Protein AF-A0A959BFL3-F1 (afdb_monomer)

Structure (mmCIF, N/CA/C/O backbone):
data_AF-A0A959BFL3-F1
#
_entry.id   AF-A0A959BFL3-F1
#
loop_
_atom_site.group_PDB
_atom_site.id
_atom_site.type_symbol
_atom_site.label_atom_id
_atom_site.label_alt_id
_atom_site.label_comp_id
_atom_site.label_asym_id
_atom_site.label_entity_id
_atom_site.label_seq_id
_atom_site.pdbx_PDB_ins_code
_atom_site.Cartn_x
_atom_site.Cartn_y
_atom_site.Cartn_z
_atom_site.occupancy
_atom_site.B_iso_or_equiv
_atom_site.auth_seq_id
_atom_site.auth_comp_id
_atom_site.auth_asym_id
_atom_site.auth_atom_id
_atom_site.pdbx_PDB_model_num
ATOM 1 N N . MET A 1 1 ? -14.170 -16.012 15.780 1.00 44.41 1 MET A N 1
ATOM 2 C CA . MET A 1 1 ? -12.965 -15.524 15.076 1.00 44.41 1 MET A CA 1
ATOM 3 C C . MET A 1 1 ? -13.132 -14.021 14.871 1.00 44.41 1 MET A C 1
ATOM 5 O O . MET A 1 1 ? -14.046 -13.639 14.151 1.00 44.41 1 MET A O 1
ATOM 9 N N . LYS A 1 2 ? -12.384 -13.163 15.584 1.00 44.91 2 LYS A N 1
ATOM 10 C CA . LYS A 1 2 ? -12.471 -11.705 15.379 1.00 44.91 2 LYS A CA 1
ATOM 11 C C . LYS A 1 2 ? -11.788 -11.381 14.053 1.00 44.91 2 LYS A C 1
ATOM 13 O O . LYS A 1 2 ? -10.627 -11.719 13.863 1.00 44.91 2 LYS A O 1
ATOM 18 N N . LYS A 1 3 ? -12.539 -10.803 13.120 1.00 51.28 3 LYS A N 1
ATOM 19 C CA . LYS A 1 3 ? -11.999 -10.295 11.863 1.00 51.28 3 LYS A CA 1
ATOM 20 C C . LYS A 1 3 ? -11.407 -8.927 12.191 1.00 51.28 3 LYS A C 1
ATOM 22 O O . LYS A 1 3 ? -12.147 -7.956 12.305 1.00 51.28 3 LYS A O 1
ATOM 27 N N . ASP A 1 4 ? -10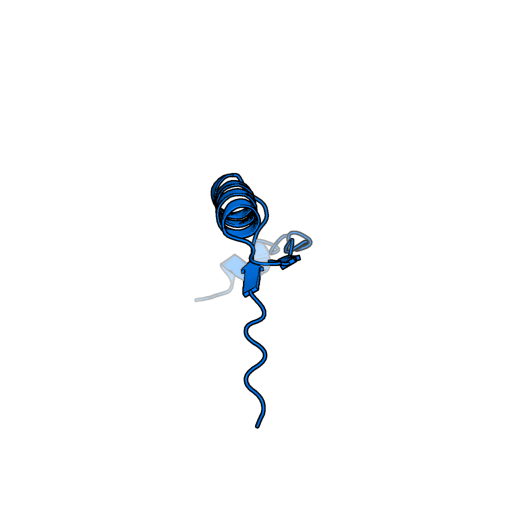.109 -8.874 12.465 1.00 66.19 4 ASP A N 1
ATOM 28 C CA . ASP A 1 4 ? -9.420 -7.591 12.558 1.00 66.19 4 ASP A CA 1
ATOM 29 C C . ASP A 1 4 ? -9.462 -6.952 11.167 1.00 66.19 4 ASP A C 1
ATOM 31 O O . ASP A 1 4 ? -8.972 -7.525 10.194 1.00 66.19 4 ASP A O 1
ATOM 35 N N . ASN A 1 5 ? -10.104 -5.785 11.053 1.00 72.38 5 ASN A N 1
ATOM 36 C CA . ASN A 1 5 ? -10.211 -5.012 9.807 1.00 72.38 5 ASN A CA 1
ATOM 37 C C . ASN A 1 5 ? -8.875 -4.318 9.469 1.00 72.38 5 ASN A C 1
ATOM 39 O O . ASN A 1 5 ? -8.822 -3.130 9.151 1.00 72.38 5 ASN A O 1
ATOM 43 N N . SER A 1 6 ? -7.775 -5.055 9.585 1.00 85.44 6 SER A N 1
ATOM 44 C CA . SER A 1 6 ? -6.431 -4.605 9.256 1.00 85.44 6 SER A CA 1
ATOM 45 C C . SER A 1 6 ? -6.234 -4.652 7.743 1.00 85.44 6 SER A C 1
ATOM 47 O O . SER A 1 6 ? -6.571 -5.639 7.091 1.00 85.44 6 SER A O 1
ATOM 49 N N . ILE A 1 7 ? -5.671 -3.583 7.179 1.00 93.12 7 ILE A N 1
ATOM 50 C CA . ILE A 1 7 ? -5.397 -3.479 5.744 1.00 93.12 7 ILE A CA 1
ATOM 51 C C . ILE A 1 7 ? -3.899 -3.675 5.513 1.00 93.12 7 ILE A C 1
ATOM 53 O O . ILE A 1 7 ? -3.087 -2.968 6.108 1.00 93.12 7 ILE A O 1
ATOM 57 N N . ALA A 1 8 ? -3.534 -4.594 4.621 1.00 94.62 8 ALA A N 1
ATOM 58 C CA . ALA A 1 8 ? -2.164 -4.775 4.150 1.00 94.62 8 ALA A CA 1
ATOM 59 C C . ALA A 1 8 ? -2.071 -4.460 2.651 1.00 94.62 8 ALA A C 1
ATOM 61 O O . ALA A 1 8 ? -2.891 -4.922 1.860 1.00 94.62 8 ALA A O 1
ATOM 62 N N . IL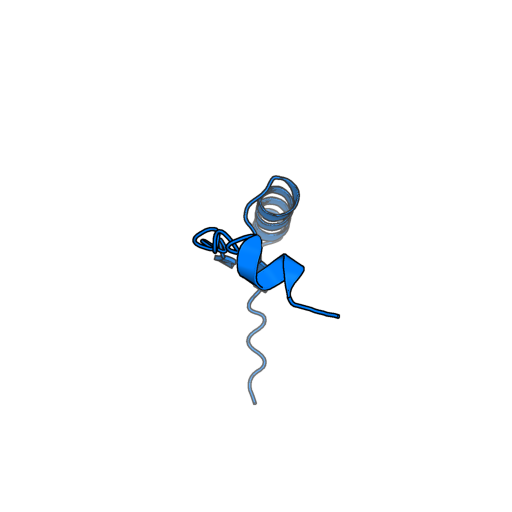E A 1 9 ? -1.061 -3.684 2.264 1.00 94.62 9 ILE A N 1
ATOM 63 C CA . ILE A 1 9 ? -0.749 -3.322 0.880 1.00 94.62 9 ILE A CA 1
ATOM 64 C C . ILE A 1 9 ? 0.573 -3.990 0.516 1.00 94.62 9 ILE A C 1
ATOM 66 O O . ILE A 1 9 ? 1.596 -3.731 1.147 1.00 94.62 9 ILE A O 1
ATOM 70 N N . ILE A 1 10 ? 0.557 -4.847 -0.502 1.00 94.00 10 ILE A N 1
ATOM 71 C CA . ILE A 1 10 ? 1.737 -5.588 -0.953 1.00 94.00 10 ILE A CA 1
ATOM 72 C C . ILE A 1 10 ? 2.354 -4.877 -2.163 1.00 94.00 10 ILE A C 1
ATOM 74 O O . ILE A 1 10 ? 1.738 -4.801 -3.223 1.00 94.00 10 ILE A O 1
ATOM 78 N N . GLY A 1 11 ? 3.583 -4.382 -2.003 1.00 90.50 11 GLY A N 1
ATOM 79 C CA . GLY A 1 11 ? 4.316 -3.601 -3.000 1.00 90.50 11 GLY A CA 1
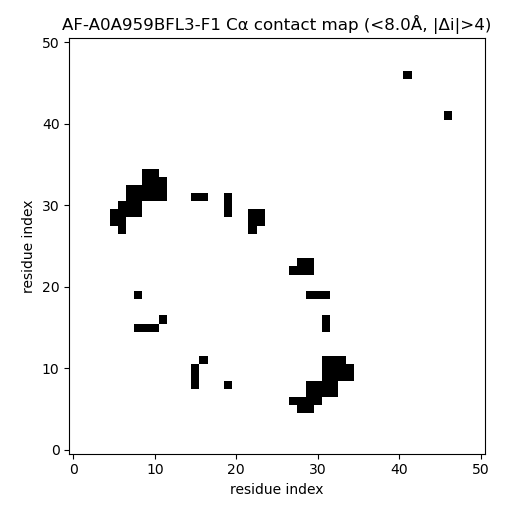ATOM 80 C C . GLY A 1 11 ? 4.207 -2.093 -2.761 1.00 90.50 11 GLY A C 1
ATOM 81 O O . GLY A 1 11 ? 3.119 -1.528 -2.766 1.00 90.50 11 GLY A O 1
ATOM 82 N N . GLY A 1 12 ? 5.348 -1.420 -2.584 1.00 88.88 12 GLY A N 1
ATOM 83 C CA . GLY A 1 12 ? 5.420 0.026 -2.328 1.00 88.88 12 GLY A CA 1
ATOM 84 C C . GLY A 1 12 ? 5.839 0.863 -3.537 1.00 88.88 12 GLY A C 1
ATOM 85 O O . GLY A 1 12 ? 6.565 1.840 -3.388 1.00 88.88 12 GLY A O 1
ATOM 86 N N . GLY A 1 13 ? 5.413 0.466 -4.740 1.00 91.81 13 GLY A N 1
ATOM 87 C CA . GLY A 1 13 ? 5.479 1.336 -5.918 1.00 91.81 13 GLY A CA 1
ATOM 88 C C . GLY A 1 13 ? 4.448 2.470 -5.842 1.00 91.81 13 GLY A C 1
ATOM 89 O O . GLY A 1 13 ? 3.723 2.594 -4.853 1.00 91.81 13 GLY A O 1
ATOM 90 N N . ILE A 1 14 ? 4.323 3.266 -6.911 1.00 95.69 14 ILE A N 1
ATOM 91 C CA . ILE A 1 14 ? 3.420 4.432 -6.932 1.00 95.69 14 ILE A CA 1
ATOM 92 C C . ILE A 1 14 ? 1.972 4.060 -6.579 1.00 95.69 14 ILE A C 1
ATOM 94 O O . ILE A 1 14 ? 1.379 4.682 -5.707 1.00 95.69 14 ILE A O 1
ATOM 98 N N . GLY A 1 15 ? 1.439 2.971 -7.144 1.00 95.12 15 GLY A N 1
ATOM 99 C CA . GLY A 1 15 ? 0.081 2.508 -6.839 1.00 95.12 15 GLY A CA 1
ATOM 100 C C . GLY A 1 15 ? -0.105 2.089 -5.377 1.00 95.12 15 GLY A C 1
ATOM 101 O O . GLY A 1 15 ? -1.118 2.424 -4.763 1.00 95.12 15 GLY A O 1
ATOM 102 N N . GLY A 1 16 ? 0.886 1.413 -4.790 1.00 94.88 16 GLY A N 1
ATOM 103 C CA . GLY A 1 16 ? 0.832 0.960 -3.399 1.00 94.88 16 GLY A CA 1
ATOM 104 C C . GLY A 1 16 ? 0.895 2.116 -2.402 1.00 94.88 16 GLY A C 1
ATOM 105 O O . GLY A 1 16 ? 0.080 2.193 -1.482 1.00 94.88 16 GLY A O 1
ATOM 106 N N . LEU A 1 17 ? 1.805 3.066 -2.627 1.00 96.31 17 LEU A N 1
ATOM 107 C CA . LEU A 1 17 ? 1.936 4.263 -1.797 1.00 96.31 17 LEU A CA 1
ATOM 108 C C . LEU A 1 17 ? 0.715 5.182 -1.921 1.00 96.31 17 LEU A C 1
ATOM 110 O O . LEU A 1 17 ? 0.166 5.596 -0.900 1.00 96.31 17 LEU A O 1
ATOM 114 N N . THR A 1 18 ? 0.234 5.455 -3.140 1.00 97.81 18 THR A N 1
ATOM 115 C CA . THR A 1 18 ? -0.968 6.277 -3.357 1.00 97.81 18 THR A CA 1
ATOM 116 C C . THR A 1 18 ? -2.187 5.674 -2.659 1.00 97.81 18 THR A C 1
ATOM 118 O O . THR A 1 18 ? -2.926 6.393 -1.986 1.00 97.81 18 THR A O 1
ATOM 121 N N . THR A 1 19 ? -2.362 4.354 -2.750 1.00 96.62 19 THR A N 1
ATOM 122 C CA . THR A 1 19 ? -3.450 3.638 -2.069 1.00 96.62 19 THR A CA 1
ATOM 123 C C . THR A 1 19 ? -3.329 3.756 -0.548 1.00 96.62 19 THR A C 1
ATOM 125 O O . THR A 1 19 ? -4.311 4.066 0.125 1.00 96.62 19 THR A O 1
ATOM 128 N N . GLY A 1 20 ? -2.124 3.582 0.003 1.00 96.31 20 GLY A N 1
ATOM 129 C CA . GLY A 1 20 ? -1.871 3.726 1.438 1.00 96.31 20 GLY A CA 1
ATOM 130 C C . GLY A 1 20 ? -2.192 5.126 1.959 1.00 96.31 20 GLY A C 1
ATOM 131 O O . GLY A 1 20 ? -2.861 5.262 2.982 1.00 96.31 20 GLY A O 1
ATOM 132 N N . ILE A 1 21 ? -1.795 6.165 1.221 1.00 97.06 21 ILE A N 1
ATOM 133 C CA . ILE A 1 21 ? -2.095 7.562 1.562 1.00 97.06 21 ILE A CA 1
ATOM 134 C C . ILE A 1 21 ? -3.605 7.822 1.519 1.00 97.06 21 ILE A C 1
ATOM 136 O O . ILE A 1 21 ? -4.147 8.421 2.448 1.00 97.06 21 ILE A O 1
ATOM 140 N N . ALA A 1 22 ? -4.297 7.371 0.468 1.00 97.44 22 ALA A N 1
ATOM 141 C CA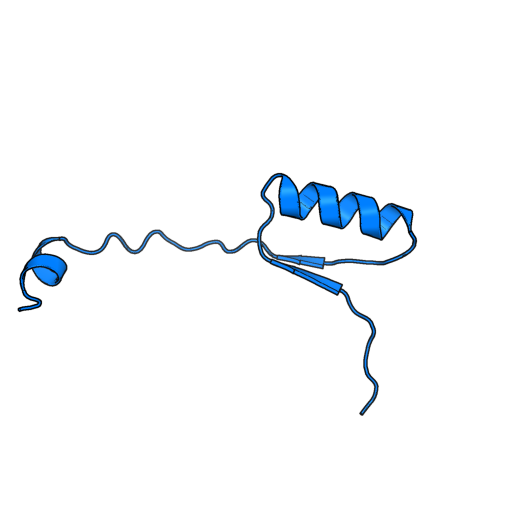 . ALA A 1 22 ? -5.741 7.557 0.334 1.00 97.44 22 ALA A CA 1
ATOM 142 C C . ALA A 1 22 ? -6.511 6.903 1.494 1.00 97.44 22 ALA A C 1
ATOM 144 O O . ALA A 1 22 ? -7.367 7.540 2.105 1.00 97.44 22 ALA A O 1
ATOM 145 N N . LEU A 1 23 ? -6.149 5.669 1.852 1.00 95.50 23 LEU A N 1
ATOM 146 C CA . LEU A 1 23 ? -6.752 4.940 2.968 1.00 95.50 23 LEU A CA 1
ATOM 147 C C . LEU A 1 23 ? -6.444 5.585 4.322 1.00 95.50 23 LEU A C 1
ATOM 149 O O . LEU A 1 23 ? -7.335 5.706 5.161 1.00 95.50 23 LEU A O 1
ATOM 153 N N . HIS A 1 24 ? -5.215 6.064 4.526 1.00 94.62 24 HIS A N 1
ATOM 154 C CA . HIS A 1 24 ? -4.860 6.797 5.739 1.00 94.62 24 HIS A CA 1
ATOM 155 C C . HIS A 1 24 ? -5.699 8.075 5.901 1.00 94.62 24 HIS A C 1
ATOM 157 O O . HIS A 1 24 ? -6.185 8.371 6.991 1.00 94.62 24 HIS A O 1
ATOM 163 N N . ARG A 1 25 ? -5.950 8.811 4.808 1.00 96.75 25 ARG A N 1
ATOM 164 C CA . ARG A 1 25 ? -6.823 10.004 4.810 1.00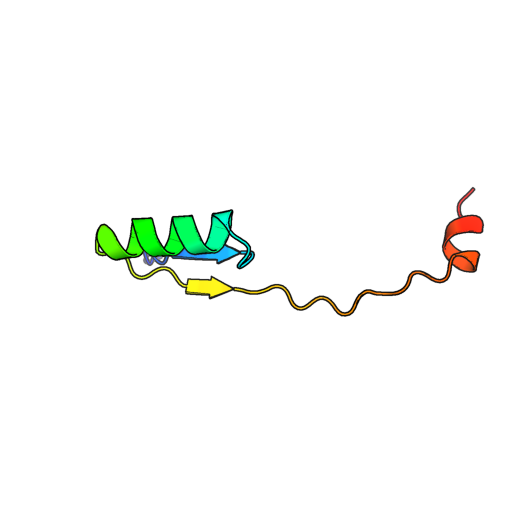 96.75 25 ARG A CA 1
ATOM 165 C C . ARG A 1 25 ? -8.289 9.689 5.117 1.00 96.75 25 ARG A C 1
ATOM 167 O O . ARG A 1 25 ? -9.008 10.582 5.547 1.00 96.75 25 ARG A O 1
ATOM 174 N N . GLN A 1 26 ? -8.720 8.446 4.923 1.00 95.38 26 GLN A N 1
ATOM 175 C CA . GLN A 1 26 ? -10.053 7.960 5.291 1.00 95.38 26 GLN A CA 1
ATOM 176 C C . GLN A 1 26 ? -10.119 7.412 6.730 1.00 95.38 26 GLN A C 1
ATOM 178 O O . GLN A 1 26 ? -11.158 6.905 7.144 1.00 95.38 26 GLN A O 1
ATOM 183 N N . GLY A 1 27 ? -9.032 7.512 7.505 1.00 93.75 27 GLY A N 1
ATOM 184 C CA . GLY A 1 27 ? -8.977 7.070 8.902 1.00 93.75 27 GLY A CA 1
ATOM 185 C C . GLY A 1 27 ? -8.572 5.607 9.095 1.00 93.75 27 GLY A C 1
ATOM 186 O O . GLY A 1 27 ? -8.538 5.129 10.230 1.00 93.75 27 GLY A O 1
ATOM 187 N N . PHE A 1 28 ? -8.227 4.891 8.022 1.00 94.19 28 PHE A N 1
ATOM 188 C CA . PHE A 1 28 ? -7.663 3.548 8.132 1.00 94.19 28 PHE A CA 1
ATOM 189 C C . PHE A 1 28 ? -6.177 3.593 8.505 1.00 94.19 28 PHE A C 1
ATOM 191 O O . PHE A 1 28 ? -5.486 4.593 8.320 1.00 94.19 28 PHE A O 1
ATOM 198 N N . ARG A 1 29 ? -5.657 2.466 8.998 1.00 92.94 29 ARG A N 1
ATOM 199 C CA . ARG A 1 29 ? -4.236 2.291 9.335 1.00 92.94 29 ARG A CA 1
ATOM 200 C C . ARG A 1 29 ? -3.630 1.163 8.492 1.00 92.94 29 ARG A C 1
ATOM 202 O O . ARG A 1 29 ? -3.455 0.061 9.010 1.00 92.94 29 ARG A O 1
ATOM 209 N N . PRO A 1 30 ? -3.394 1.385 7.185 1.00 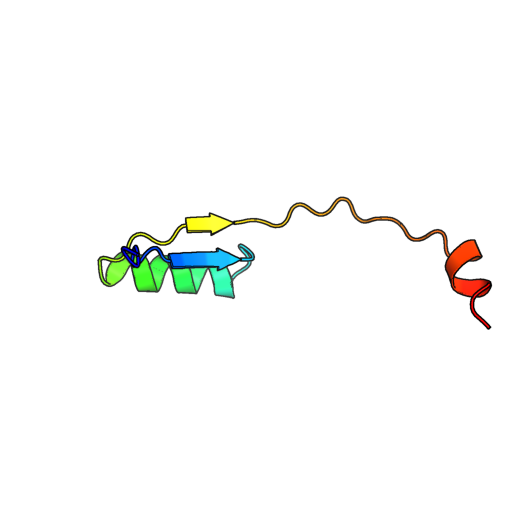93.06 30 PRO A N 1
ATOM 210 C CA . PRO A 1 30 ? -2.835 0.356 6.317 1.00 93.06 30 PRO A CA 1
ATOM 211 C C . PRO A 1 30 ? -1.345 0.126 6.602 1.00 93.06 30 PRO A C 1
ATOM 213 O O . PRO A 1 30 ? -0.597 1.072 6.841 1.00 93.06 30 PRO A O 1
ATOM 216 N N . ALA A 1 31 ? -0.902 -1.127 6.512 1.00 94.69 31 ALA A N 1
ATOM 217 C CA . ALA A 1 31 ? 0.510 -1.497 6.519 1.00 94.69 31 ALA A CA 1
ATOM 218 C C . ALA A 1 31 ? 0.999 -1.728 5.084 1.00 94.69 31 ALA A C 1
ATOM 220 O O . ALA A 1 31 ? 0.383 -2.489 4.339 1.00 94.69 31 ALA A O 1
ATOM 221 N N . ILE A 1 32 ? 2.110 -1.098 4.692 1.00 94.75 32 ILE A N 1
ATOM 222 C CA . ILE A 1 32 ? 2.740 -1.317 3.382 1.00 94.75 32 ILE A CA 1
ATOM 223 C C . ILE A 1 32 ? 3.894 -2.303 3.552 1.00 94.75 32 ILE A C 1
ATOM 225 O O . ILE A 1 32 ? 4.799 -2.080 4.352 1.00 94.75 32 ILE A O 1
ATOM 229 N N . ILE A 1 33 ? 3.863 -3.386 2.782 1.00 94.69 33 ILE A N 1
ATOM 230 C CA . ILE A 1 33 ? 4.861 -4.452 2.798 1.00 94.69 33 ILE A CA 1
ATOM 231 C C . ILE A 1 33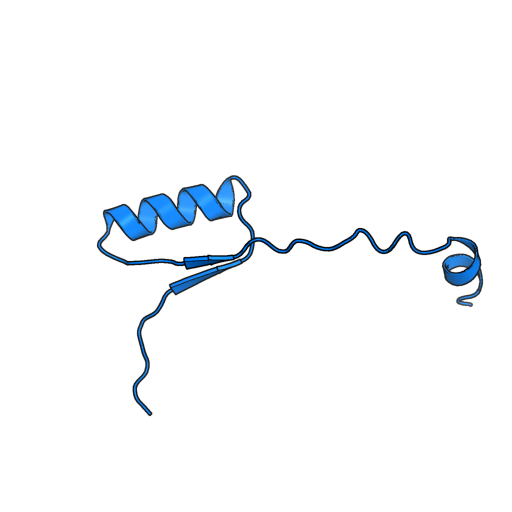 ? 5.633 -4.401 1.483 1.00 94.69 33 ILE A C 1
ATOM 233 O O . ILE A 1 33 ? 5.068 -4.567 0.400 1.00 94.69 33 ILE A O 1
ATOM 237 N N . PHE A 1 34 ? 6.944 -4.198 1.571 1.00 87.44 34 PHE A N 1
ATOM 238 C CA . PHE A 1 34 ? 7.839 -4.247 0.421 1.00 87.44 34 PHE A CA 1
ATOM 239 C C . PHE A 1 34 ? 8.338 -5.678 0.227 1.00 87.44 34 PHE A C 1
ATOM 241 O O . PHE A 1 34 ? 8.961 -6.253 1.117 1.00 87.44 34 PHE A O 1
ATOM 248 N N . LEU A 1 35 ? 8.093 -6.254 -0.951 1.00 80.88 35 LEU A N 1
ATOM 249 C CA . LEU A 1 35 ? 8.758 -7.492 -1.344 1.00 80.88 35 LEU A CA 1
ATOM 250 C C . LEU A 1 35 ? 10.190 -7.165 -1.746 1.00 80.88 35 LEU A C 1
ATOM 252 O O . LEU A 1 35 ? 10.449 -6.730 -2.865 1.00 80.88 35 LEU A O 1
ATOM 256 N N . ASN A 1 36 ? 11.120 -7.410 -0.834 1.00 68.44 36 ASN A N 1
ATOM 257 C CA . ASN A 1 36 ? 12.528 -7.460 -1.171 1.00 68.44 36 ASN A CA 1
ATOM 258 C C . ASN A 1 36 ? 12.832 -8.874 -1.682 1.00 68.44 36 ASN A C 1
ATOM 260 O O . ASN A 1 36 ? 13.164 -9.766 -0.904 1.00 68.44 36 ASN A O 1
ATOM 264 N N . LYS A 1 37 ? 12.621 -9.129 -2.979 1.00 63.75 37 LYS A N 1
ATOM 265 C CA . LYS A 1 37 ? 13.177 -10.343 -3.583 1.00 63.75 37 LYS A CA 1
ATOM 266 C C . LYS A 1 37 ? 14.652 -10.064 -3.871 1.00 63.75 37 LYS A C 1
ATOM 268 O O . LYS A 1 37 ? 14.910 -9.143 -4.647 1.00 63.75 37 LYS A O 1
ATOM 273 N N . PRO A 1 38 ? 15.617 -10.859 -3.364 1.00 55.47 38 PRO A N 1
ATOM 274 C CA . PRO A 1 38 ? 16.841 -11.007 -4.131 1.00 55.47 38 PRO A CA 1
ATOM 275 C C . PRO A 1 38 ? 16.396 -11.478 -5.517 1.00 55.47 38 PRO A C 1
ATOM 277 O O . PRO A 1 38 ? 15.593 -12.412 -5.633 1.00 55.47 38 PRO A O 1
ATOM 280 N N . LEU A 1 39 ? 16.829 -10.784 -6.567 1.00 53.66 39 LEU A N 1
ATOM 281 C CA . LEU A 1 39 ? 16.715 -11.320 -7.913 1.00 53.66 39 LEU A CA 1
ATOM 282 C C . LEU A 1 39 ? 17.439 -12.666 -7.869 1.00 53.66 39 LEU A C 1
ATOM 284 O O . LEU A 1 39 ? 18.665 -12.708 -7.828 1.00 53.66 39 LEU A O 1
ATOM 288 N N . ASN A 1 40 ? 16.688 -13.766 -7.806 1.00 51.78 40 ASN A N 1
ATOM 289 C CA . ASN A 1 40 ? 17.225 -15.060 -8.181 1.00 51.78 40 ASN A CA 1
ATOM 290 C C . ASN A 1 40 ? 17.599 -14.889 -9.647 1.00 51.78 40 ASN A C 1
ATOM 292 O O . ASN A 1 40 ? 16.729 -14.908 -10.519 1.00 51.78 40 ASN A O 1
ATOM 296 N N . ILE A 1 41 ? 18.877 -14.607 -9.897 1.00 58.59 41 ILE A N 1
ATOM 297 C CA . ILE A 1 41 ? 19.465 -14.676 -11.223 1.00 58.59 41 ILE A CA 1
ATOM 298 C C . ILE A 1 41 ? 19.313 -16.140 -11.600 1.00 58.59 41 ILE A C 1
ATOM 300 O O . ILE A 1 41 ? 20.082 -16.994 -11.162 1.00 58.59 41 ILE A O 1
ATOM 304 N N . VAL A 1 42 ? 18.245 -16.445 -12.330 1.00 58.59 42 VAL A N 1
ATOM 305 C CA . VAL A 1 42 ? 18.065 -17.766 -12.909 1.00 58.59 42 VAL A CA 1
ATOM 306 C C . VAL A 1 42 ? 19.266 -17.959 -13.821 1.00 58.59 42 VAL A C 1
ATOM 308 O O . VAL A 1 42 ? 19.473 -17.181 -14.754 1.00 58.59 42 VAL A O 1
ATOM 311 N N . ASN A 1 43 ? 20.100 -18.952 -13.522 1.00 58.00 43 ASN A N 1
ATOM 312 C CA . ASN A 1 43 ? 21.176 -19.310 -14.423 1.00 58.00 43 ASN A CA 1
ATOM 313 C C . ASN A 1 43 ? 20.522 -19.802 -15.718 1.00 58.00 43 ASN A C 1
ATOM 315 O O . ASN A 1 43 ? 19.835 -20.823 -15.724 1.00 58.00 43 ASN A O 1
ATOM 319 N N . LEU A 1 44 ? 20.699 -19.058 -16.812 1.00 59.94 44 LEU A N 1
ATOM 320 C CA . LEU A 1 44 ? 20.075 -19.351 -18.106 1.00 59.94 44 LEU A CA 1
ATOM 321 C C . LEU A 1 44 ? 20.422 -20.760 -18.631 1.00 59.94 44 LEU A C 1
ATOM 323 O O . LEU A 1 44 ? 19.683 -21.290 -19.455 1.00 59.94 44 LEU A O 1
ATOM 327 N N . ARG A 1 45 ? 21.482 -21.408 -18.114 1.00 59.31 45 ARG A N 1
ATOM 328 C CA . ARG A 1 45 ? 21.773 -22.828 -18.382 1.00 59.31 45 ARG A CA 1
ATOM 329 C C . ARG A 1 45 ? 20.700 -23.782 -17.852 1.00 59.31 45 ARG A C 1
ATOM 331 O O . ARG A 1 45 ? 20.400 -24.754 -18.529 1.00 59.31 45 ARG A O 1
ATOM 338 N N . GLU A 1 46 ? 20.097 -23.507 -16.696 1.00 59.72 46 GLU A N 1
ATOM 339 C CA . GLU A 1 46 ? 18.992 -24.323 -16.162 1.00 59.72 46 GLU A CA 1
ATOM 340 C C . GLU A 1 46 ? 17.662 -24.001 -16.853 1.00 59.72 46 GLU A C 1
ATOM 342 O O . GLU A 1 46 ? 16.825 -24.882 -17.035 1.00 59.72 46 GLU A O 1
ATOM 347 N N . ALA A 1 47 ? 17.482 -22.755 -17.305 1.00 60.56 47 ALA A N 1
ATOM 348 C CA . ALA A 1 47 ? 16.312 -22.355 -18.086 1.00 60.56 47 ALA A CA 1
ATOM 349 C C . ALA A 1 47 ? 16.296 -22.974 -19.499 1.00 60.56 47 ALA A C 1
ATOM 351 O O . ALA A 1 47 ? 15.221 -23.194 -20.046 1.00 60.56 47 ALA A O 1
ATOM 352 N N . SER A 1 48 ? 17.471 -23.281 -20.063 1.00 58.66 48 SER A N 1
ATOM 353 C CA . SER A 1 48 ? 17.629 -23.896 -21.390 1.00 58.66 48 SER A CA 1
ATOM 354 C C . SER A 1 48 ? 17.511 -25.428 -21.392 1.00 58.66 48 SER A C 1
ATOM 356 O O . SER A 1 48 ? 17.506 -26.018 -22.467 1.00 58.66 48 SER A O 1
ATOM 358 N N . LEU A 1 49 ? 17.455 -26.076 -20.220 1.00 60.28 49 LEU A N 1
ATOM 359 C CA . LEU A 1 49 ? 17.323 -27.537 -20.074 1.00 60.28 49 LEU A CA 1
ATOM 360 C C . LEU A 1 49 ? 15.891 -27.987 -19.733 1.00 60.28 49 LEU A C 1
ATOM 362 O O . LEU A 1 49 ? 15.658 -29.168 -19.476 1.00 60.28 49 LEU A O 1
ATOM 366 N N . LYS A 1 50 ? 14.920 -27.065 -19.739 1.00 53.53 50 LYS A N 1
ATOM 367 C CA . LYS A 1 50 ? 13.501 -27.429 -19.839 1.00 53.53 50 LYS A CA 1
ATOM 368 C C . LYS A 1 50 ? 13.201 -27.764 -21.310 1.00 53.53 50 LYS A C 1
ATOM 370 O O . LYS A 1 50 ? 13.706 -27.037 -22.162 1.00 53.53 50 LYS A O 1
ATOM 375 N N . PRO A 1 51 ? 12.466 -28.857 -21.583 1.00 56.22 51 PRO A N 1
ATOM 376 C CA . PRO A 1 51 ? 12.300 -29.404 -22.930 1.00 56.22 51 PRO A CA 1
ATOM 377 C C . PRO A 1 51 ? 11.678 -28.409 -23.910 1.00 56.22 51 PRO A C 1
ATOM 379 O O . PRO A 1 51 ? 10.851 -27.578 -23.462 1.00 56.22 51 PRO A O 1
#

Sequence (51 aa):
MKKDNSIAIIGGGIGGLTTGIALHRQGFRPAIIFLNKPLNIVNLREASLKP

pLDDT: mean 78.91, std 18.31, range [44.41, 97.81]

Nearest PDB structures (foldseek):
  1b6r-assembly1_A-2  TM=6.459E-01  e=8.828E-01  Escherichia coli
  2kok-assembly1_A  TM=5.493E-01  e=1.245E+00  Brucella abortus
  8dp2-assembly1_A  TM=6.551E-01  e=2.158E+00  Pseudomonas aeruginosa PAO1
  1r7h-assembly1_B  TM=7.374E-01  e=2.476E+00  Corynebacterium ammoniagenes
  3ffr-assembly1_A-2  TM=7.647E-01  e=3.491E+00  Cytophaga hutchinsonii ATCC 33406

Solvent-accessible surface area (backbone atoms only — not comparable to full-atom values): 3395 Å² total; per-residue (Å²): 133,87,80,73,90,72,46,78,39,82,37,72,51,71,70,37,47,53,50,44,53,55,41,40,76,73,72,46,76,59,44,79,42,70,80,82,66,77,79,77,76,71,57,63,73,65,66,67,70,57,133

Secondary structure (DSSP, 8-state):
-------EEE--SHHHHHHHHHHHHTT--PEEE----------HHHHTT--

Foldseek 3Di:
DDDDPEAEFEADDPVSVVVCVVCVVVVHHYHYDYPPDPPPPPPVVVVVPPD

Mean predicted aligned error: 10.98 Å

Radius of gyration: 18.0 Å; Cα contacts (8 Å, |Δi|>4): 41; chains: 1; bounding box: 35×39×38 Å

=== Feature glossary ===
Feature key, reading from the visual/contextual features back to the raw sequence:

Rendered structure images. Six rendered views show the 3D structure from the faces of a cube — i.e. along ±x, ±y, ±z. Rendering representation is drawn randomly per protein from cartoon (secondary-structure ribbons), sticks (backbone bonds), or molecular surface; coloring is either N→C rainbow (blue at the N-terminus through red at the C-terminus) or one color per chain.

Contact-map, Ramachandran, and PAE plots. The contact map is a binary N×N matrix image: pixel (i, j) is dark where Cα_i and Cα_j are within 8 Å and |i−j|>4. Because the |i−j|>4 filter removes local helical contacts, off-diagonal stripes parallel to the main diagonal indicate parallel β-sheets; stripes perpendicular to it indicate antiparallel β-sheets. The Ramachandran plot scatters every residue's (φ, ψ) pair against the sterically allowed regions. The PAE heatmap renders the predicted-aligned-error matrix.

InterPro / GO / CATH / organism. Database cross-references. InterPro integrates a dozen domain/family signature databases into unified entries with residue-range hits. GO terms attach function/process/location labels with evidence codes. CATH codes position the fold in a four-level structural taxonomy. Organism is the NCBI-taxonomy species name.

Nearest PDB structures. The Foldseek neighbor list gives the closest experimentally determined structures in the PDB, ranked by structural alignment. TM-score near 1 means near-identical fold; near 0.3 means only rough topology match. This is how one finds what a novel AlphaFold prediction most resembles in the solved-structure universe.

Predicted aligned error. PAE(i, j) answers: if I align the predicted and true structures on residue i, how far off (in Å) do I expect re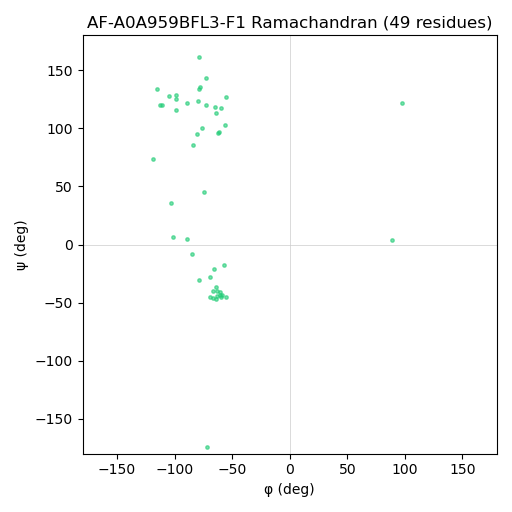sidue j to be? A block-diagonal PAE matrix with low values on the blocks and high values off-diagonal is the signature of a multi-domain protein with confidently predicted domains but uncertain inter-domain orientation.

Solvent-accessible surface area. Accessible surface area quantifies burial. A residue with SASA near zero is packed into the hydrophobic core; one with SASA >100 Å² sits on the surface. Computed here via the Shrake–Rupley numerical algorithm with a 1.4 Å probe.

B-factor. B-factor (Debye–Waller factor) reflects atomic displacement in the crystal lattice. It is an experimental observable (units Å²), not a prediction; low values mean the atom is pinned down, high values mean it moves or is heterogeneous across the crystal.

pLDDT. For AlphaFold models, the B-factor field carries pLDDT — the model's own estimate of local accuracy on a 0–100 scale. Regions with pLDDT<50 should be treated as essentially unmodeled; they often correspond to intrinsically disordered segments.

Backbone torsions (φ/ψ). φ (phi) and ψ (psi) are the two rotatable backbone dihedrals per residue: φ is the C(i-1)–N–Cα–C torsion, ψ is the N–Cα–C–N(i+1) torsion, both in degrees on (−180°, 180°]. α-helical residues cluster near (−60°, −45°); β-strand residues near (−120°, +130°). A Ramachandran plot is simply a scatter of (φ, ψ) for every residue.

Radius of gyration, Cα contacts, bounding box. Radius of gyration (Rg) is the root-mean-square distance of Cα atoms from their centroid — a single number for overall size and compactness. A globular domain of N residues has Rg ≈ 2.2·N^0.38 Å; an extended or disordered chain has a much larger Rg. The Cα contact count is the number of residue pairs whose Cα atoms are within 8 Å and are more than four positions apart in sequence — a standard proxy for tertiary packing density. The bounding box is the smallest axis-aligned box enclosing all Cα atoms.

Secondary structure (3-state, P-SEA). Three-state secondary structure (P-SEA) collapses the eight DSSP classes into helix (a), strand (b), and coil (c). P-SEA assigns these from Cα geometry alone — distances and angles — without requiring backbone oxygens, so it works on any Cα trace.

Secondary structure (8-state, DSSP). DSSP 8-state secondary structure assigns each residue on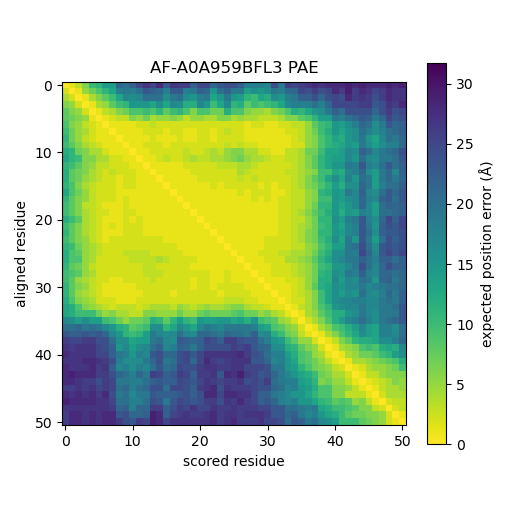e of H (α-helix), G (3₁₀-helix), I (π-helix), E (extended β-strand), B (isolated β-bridge), T (hydrogen-bonded turn), S (bend), or '-' (coil). The assignment is computed from backbone hydrogen-bond geometry via the Kabsch–Sander algorithm.

Foldseek 3Di. A 3Di character summarizes, for each residue, the relative orientation of the Cα frame of its nearest spatial neighbor. Because it encodes fold topology rather than chemistry, 3Di alignments detect remote structural similarity that sequence alignment misses.

mmCIF coordinates. The mmCIF block holds the 3D Cartesian coordinates of each backbone atom (N, Cα, C, O) in ångströms. mmCIF is the PDB's canonical archive format — a tagged-loop text representation of the atomic model.

Sequence. Sequence gives the chain of amino acids in standard one-letter code (A=alanine, C=cysteine, …, Y=tyrosine), read N→C. It is the only feature that is directly encoded by the gene; all structural features are derived from the folded form of this sequence.